Protein AF-W7WE94-F1 (afdb_monomer_lite)

Radius of gyration: 16.59 Å; chains: 1; bounding box: 36×31×39 Å

pLDDT: mean 87.65, std 8.35, range [36.5, 95.94]

Secondary structure (DSSP, 8-state):
-EEEEEEEE-HHHHHHHHHHHHHH-TT---EEEEE---EEEEE---SSHHHHHHHHHHHHHTT---EEE-SSTTPPPEEEEEEESSHHHHHHHHHHHHHTT-TT-EEEE----EEEEEEEEE-HHHHHHHHTS-TTTTTT---EEPP----

Sequence (151 aa):
MACLEAGPYSTAELTVAEAAVKAALPDLGWSERELTTTWWVAMGPFAEAEQMQKKRDELKRRSIAPELASAAPGSAPLLVISRHDSRAAAESELTTLLDRGVRTARVVNASVPLRLLRVAQASEAQQAALAALPADKLRGKAFLPCPADTL

Foldseek 3Di:
DFKWKWDQDFPVLVVLLVVLLCVLPVPFDKDKDWDQQFKFWWADPDPDPVVVVVVQVVCVVLVFHFDWAALEVPHRIIRTRDTGNDPVVNVVVVVVCVVVVNPRIDMGGGDGITIMIMRGDADPVRLVSQQVGDCVSSVVGGIDGDDPPPD

Structure (mmCIF, N/CA/C/O backbone):
data_AF-W7WE94-F1
#
_entry.id   AF-W7WE94-F1
#
loop_
_atom_site.group_PDB
_atom_site.id
_atom_site.type_symbol
_atom_site.label_atom_id
_atom_site.label_alt_id
_atom_site.label_comp_id
_atom_site.label_asym_id
_atom_site.label_entity_id
_atom_site.label_seq_id
_atom_site.pdbx_PDB_ins_code
_atom_site.Cartn_x
_atom_site.Cartn_y
_atom_site.Cartn_z
_atom_site.occupancy
_atom_site.B_iso_or_equiv
_atom_site.auth_seq_id
_atom_site.auth_comp_id
_atom_site.auth_asym_id
_atom_site.auth_atom_id
_atom_site.pdbx_PDB_model_num
ATOM 1 N N . MET A 1 1 ? 13.209 -11.704 -20.377 1.00 81.19 1 MET A N 1
ATOM 2 C CA . MET A 1 1 ? 12.593 -10.424 -19.958 1.00 81.19 1 MET A CA 1
ATOM 3 C C . MET A 1 1 ? 11.382 -10.757 -19.110 1.00 81.19 1 MET A C 1
ATOM 5 O O . MET A 1 1 ? 10.716 -11.735 -19.427 1.00 81.19 1 MET A O 1
ATOM 9 N N . ALA A 1 2 ? 11.135 -10.013 -18.034 1.00 88.12 2 ALA A N 1
ATOM 10 C CA . ALA A 1 2 ? 10.027 -10.270 -17.115 1.00 88.12 2 ALA A CA 1
ATOM 11 C C . ALA A 1 2 ? 9.130 -9.037 -16.974 1.00 88.12 2 ALA A C 1
ATOM 13 O O . ALA A 1 2 ? 9.615 -7.909 -17.052 1.00 88.12 2 ALA A O 1
ATOM 14 N N . CYS A 1 3 ? 7.838 -9.271 -16.752 1.00 91.69 3 CYS A N 1
ATOM 15 C CA . CYS A 1 3 ? 6.895 -8.226 -16.377 1.00 91.69 3 CYS A CA 1
ATOM 16 C C . CYS A 1 3 ? 6.967 -8.021 -14.862 1.00 91.69 3 CYS A C 1
ATOM 18 O O . CYS A 1 3 ? 6.821 -8.990 -14.113 1.00 91.69 3 CYS A O 1
ATOM 20 N N . LEU A 1 4 ? 7.173 -6.780 -14.424 1.00 92.81 4 LEU A N 1
ATOM 21 C CA . LEU A 1 4 ? 7.211 -6.409 -13.011 1.00 92.81 4 LEU A CA 1
ATOM 22 C C . LEU A 1 4 ? 6.201 -5.300 -12.703 1.00 92.81 4 LEU A C 1
ATOM 24 O O . LEU A 1 4 ? 6.066 -4.355 -13.476 1.00 92.81 4 LEU A O 1
ATOM 28 N N . GLU A 1 5 ? 5.538 -5.380 -11.554 1.00 92.69 5 GLU A N 1
ATOM 29 C CA . GLU A 1 5 ? 4.626 -4.356 -11.039 1.00 92.69 5 GLU A CA 1
ATOM 30 C C . GLU A 1 5 ? 4.984 -3.972 -9.598 1.00 92.69 5 GLU A C 1
ATOM 32 O O . GLU A 1 5 ? 5.347 -4.823 -8.786 1.00 92.69 5 GLU A O 1
ATOM 37 N N . ALA A 1 6 ? 4.860 -2.683 -9.275 1.00 91.44 6 ALA A N 1
ATOM 38 C CA . ALA A 1 6 ? 4.990 -2.152 -7.920 1.00 91.44 6 ALA A CA 1
ATOM 39 C C . ALA A 1 6 ? 3.784 -1.279 -7.551 1.00 91.44 6 ALA A C 1
ATOM 41 O O . ALA A 1 6 ? 3.205 -0.593 -8.397 1.00 91.44 6 ALA A O 1
ATOM 42 N N . GLY A 1 7 ? 3.414 -1.290 -6.271 1.00 86.75 7 GLY A N 1
ATOM 43 C CA . GLY A 1 7 ? 2.274 -0.553 -5.726 1.00 86.75 7 GLY A CA 1
ATOM 44 C C . GLY A 1 7 ? 1.314 -1.479 -4.968 1.00 86.75 7 GLY A C 1
ATOM 45 O O . GLY A 1 7 ? 1.758 -2.492 -4.428 1.00 86.75 7 GLY A O 1
ATOM 46 N N . PRO A 1 8 ? 0.017 -1.145 -4.862 1.00 86.81 8 PRO A N 1
ATOM 47 C CA . PRO A 1 8 ? -0.639 0.050 -5.397 1.00 86.81 8 PRO A CA 1
ATOM 48 C C . PRO A 1 8 ? -0.216 1.338 -4.696 1.00 86.81 8 PRO A C 1
ATOM 50 O O . PRO A 1 8 ? -0.068 1.360 -3.478 1.00 86.81 8 PRO A O 1
ATOM 53 N N . TYR A 1 9 ? -0.075 2.416 -5.454 1.00 86.62 9 TYR A N 1
ATOM 54 C CA . TYR A 1 9 ? 0.262 3.752 -4.981 1.00 86.62 9 TYR A CA 1
ATOM 55 C C . TYR A 1 9 ? -0.958 4.672 -5.021 1.00 86.62 9 TYR A C 1
ATOM 57 O O . TYR A 1 9 ? -1.776 4.608 -5.942 1.00 86.62 9 TYR A O 1
ATOM 65 N N . SER A 1 10 ? -1.059 5.565 -4.039 1.00 80.31 10 SER A N 1
ATOM 66 C CA . SER A 1 10 ? -1.833 6.799 -4.195 1.00 80.31 10 SER A CA 1
ATOM 67 C C . SER A 1 10 ? -1.161 7.734 -5.209 1.00 80.31 10 SER A C 1
ATOM 69 O O . SER A 1 10 ? 0.022 7.580 -5.509 1.00 80.31 10 SER A O 1
ATOM 71 N N . THR A 1 11 ? -1.871 8.756 -5.697 1.00 81.44 11 THR A N 1
ATOM 72 C CA . THR A 1 11 ? -1.306 9.743 -6.639 1.00 81.44 11 THR A CA 1
ATOM 73 C C . THR A 1 11 ? 0.003 10.359 -6.135 1.00 81.44 11 THR A C 1
ATOM 75 O O . THR A 1 11 ? 0.964 10.458 -6.889 1.00 81.44 11 THR A O 1
ATOM 78 N N . ALA A 1 12 ? 0.070 10.728 -4.851 1.00 82.50 12 ALA A N 1
ATOM 79 C CA . ALA A 1 12 ? 1.263 11.344 -4.271 1.00 82.50 12 ALA A CA 1
ATOM 80 C C . ALA A 1 12 ? 2.440 10.362 -4.149 1.00 82.50 12 ALA A C 1
ATOM 82 O O . ALA A 1 12 ? 3.590 10.739 -4.364 1.00 82.50 12 ALA A O 1
ATOM 83 N N . GLU A 1 13 ? 2.172 9.104 -3.795 1.00 86.69 13 GLU A N 1
ATOM 84 C CA . GLU A 1 13 ? 3.217 8.080 -3.711 1.00 86.69 13 GLU A CA 1
ATOM 85 C C . GLU A 1 13 ? 3.719 7.666 -5.090 1.00 86.69 13 GLU A C 1
ATOM 87 O O . GLU A 1 13 ? 4.914 7.427 -5.241 1.00 86.69 13 GLU A O 1
ATOM 92 N N . LEU A 1 14 ? 2.832 7.624 -6.087 1.00 89.00 14 LEU A N 1
ATOM 93 C CA . LEU A 1 14 ? 3.187 7.257 -7.449 1.00 89.00 14 LEU A CA 1
ATOM 94 C C . LEU A 1 14 ? 4.241 8.212 -8.001 1.00 89.00 14 LEU A C 1
ATOM 96 O O . LEU A 1 14 ? 5.284 7.758 -8.449 1.00 89.00 14 LEU A O 1
ATOM 100 N N . THR A 1 15 ? 4.036 9.523 -7.850 1.00 89.75 15 THR A N 1
ATOM 101 C CA . THR A 1 15 ? 5.009 10.533 -8.291 1.00 89.75 15 THR A CA 1
ATOM 102 C C . THR A 1 15 ? 6.387 10.334 -7.648 1.00 89.75 15 THR A C 1
ATOM 104 O O . THR A 1 15 ? 7.416 10.518 -8.298 1.00 89.75 15 THR A O 1
ATOM 107 N N . VAL A 1 16 ? 6.435 9.931 -6.372 1.00 91.00 16 VAL A N 1
ATOM 108 C CA . VAL A 1 16 ? 7.700 9.634 -5.676 1.00 91.00 16 VAL A CA 1
ATOM 109 C C . VAL A 1 16 ? 8.343 8.350 -6.213 1.00 91.00 16 VAL A C 1
ATOM 111 O O . VAL A 1 16 ? 9.559 8.322 -6.418 1.00 91.00 16 VAL A O 1
ATOM 114 N N . ALA A 1 17 ? 7.549 7.306 -6.453 1.00 90.75 17 ALA A N 1
ATOM 115 C CA . ALA A 1 17 ? 8.022 6.034 -6.991 1.00 90.75 17 ALA A CA 1
ATOM 116 C C . ALA A 1 17 ? 8.555 6.187 -8.426 1.00 90.75 17 ALA A C 1
ATOM 118 O O . ALA A 1 17 ? 9.657 5.730 -8.721 1.00 90.75 17 ALA A O 1
ATOM 119 N N . GLU A 1 18 ? 7.834 6.898 -9.294 1.00 92.12 18 GLU A N 1
ATOM 120 C CA . GLU A 1 18 ? 8.253 7.194 -10.667 1.00 92.12 18 GLU A CA 1
ATOM 121 C C . GLU A 1 18 ? 9.561 7.979 -10.712 1.00 92.12 18 GLU A C 1
ATOM 123 O O . GLU A 1 18 ? 10.459 7.645 -11.482 1.00 92.12 18 GLU A O 1
ATOM 128 N N . ALA A 1 19 ? 9.709 8.993 -9.852 1.00 91.81 19 ALA A N 1
ATOM 129 C CA . ALA A 1 19 ? 10.951 9.751 -9.757 1.00 91.81 19 ALA A CA 1
ATOM 130 C C . ALA A 1 19 ? 12.136 8.860 -9.346 1.00 91.81 19 ALA A C 1
ATOM 132 O O . ALA A 1 19 ? 13.233 9.015 -9.883 1.00 91.81 19 ALA A O 1
ATOM 133 N N . ALA A 1 20 ? 11.923 7.910 -8.429 1.00 91.38 20 ALA A N 1
ATOM 134 C CA . ALA A 1 20 ? 12.956 6.965 -8.012 1.00 91.38 20 ALA A CA 1
ATOM 135 C C . ALA A 1 20 ? 13.339 5.989 -9.136 1.00 91.38 20 ALA A C 1
ATOM 137 O O . ALA A 1 20 ? 14.528 5.774 -9.372 1.00 91.38 20 ALA A O 1
ATOM 138 N N . VAL A 1 21 ? 12.353 5.452 -9.864 1.00 91.69 21 VAL A N 1
ATOM 139 C CA . VAL A 1 21 ? 12.596 4.584 -11.027 1.00 91.69 21 VAL A CA 1
ATOM 140 C C . VAL A 1 21 ? 13.345 5.343 -12.117 1.00 91.69 21 VAL A C 1
ATOM 142 O O . VAL A 1 21 ? 14.373 4.862 -12.582 1.00 91.69 21 VAL A O 1
ATOM 145 N N . LYS A 1 22 ? 12.907 6.558 -12.461 1.00 92.06 22 LYS A N 1
ATOM 146 C CA . LYS A 1 22 ? 13.554 7.400 -13.476 1.00 92.06 22 LYS A CA 1
ATOM 147 C C . LYS A 1 22 ? 14.993 7.766 -13.118 1.00 92.06 22 LYS A C 1
ATOM 149 O O . LYS A 1 22 ? 15.841 7.834 -14.001 1.00 92.06 22 LYS A O 1
ATOM 154 N N . ALA A 1 23 ? 15.273 8.017 -11.839 1.00 90.69 23 ALA A N 1
ATOM 155 C CA . ALA A 1 23 ? 16.618 8.344 -11.375 1.00 90.69 23 ALA A CA 1
ATOM 156 C C . ALA A 1 23 ? 17.580 7.149 -11.466 1.00 90.69 23 ALA A C 1
ATOM 158 O O . ALA A 1 23 ? 18.754 7.337 -11.772 1.0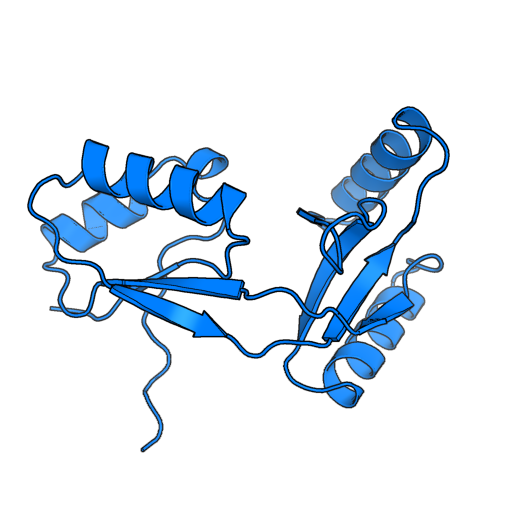0 90.69 23 ALA A O 1
ATOM 159 N N . ALA A 1 24 ? 17.094 5.932 -11.206 1.00 87.94 24 ALA A N 1
ATOM 160 C CA . ALA A 1 24 ? 17.905 4.718 -11.289 1.00 87.94 24 ALA A CA 1
ATOM 161 C C . ALA A 1 24 ? 18.016 4.169 -12.721 1.00 87.94 24 ALA A C 1
ATOM 163 O O . ALA A 1 24 ? 19.047 3.615 -13.093 1.00 87.94 24 ALA A O 1
ATOM 164 N N . LEU A 1 25 ? 16.950 4.301 -13.513 1.00 90.44 25 LEU A N 1
ATOM 165 C CA . LEU A 1 25 ? 16.812 3.724 -14.846 1.00 90.44 25 LEU A CA 1
ATOM 166 C C . LEU A 1 25 ? 16.146 4.737 -15.803 1.00 90.44 25 LEU A C 1
ATOM 168 O O . LEU A 1 25 ? 14.949 4.631 -16.079 1.00 90.44 25 LEU A O 1
ATOM 172 N N . PRO A 1 26 ? 16.905 5.714 -16.334 1.00 87.81 26 PRO A N 1
ATOM 173 C CA . PRO A 1 26 ? 16.358 6.786 -17.171 1.00 87.81 26 PRO A CA 1
ATOM 174 C C . PRO A 1 26 ? 15.692 6.301 -18.465 1.00 87.81 26 PRO A C 1
ATOM 176 O O . PRO A 1 26 ? 14.709 6.895 -18.902 1.00 87.81 26 PRO A O 1
ATOM 179 N N . ASP A 1 27 ? 16.209 5.212 -19.041 1.00 88.62 27 ASP A N 1
ATOM 180 C CA . ASP A 1 27 ? 15.753 4.647 -20.318 1.00 88.62 27 ASP A CA 1
ATOM 181 C C . ASP A 1 27 ? 14.704 3.531 -20.148 1.00 88.62 27 ASP A C 1
ATOM 183 O O . ASP A 1 27 ? 14.318 2.874 -21.118 1.00 88.62 27 ASP A O 1
ATOM 187 N N . LEU A 1 28 ? 14.256 3.256 -18.917 1.00 89.38 28 LEU A N 1
ATOM 188 C CA . LEU A 1 28 ? 13.245 2.230 -18.675 1.00 89.38 28 LEU A CA 1
ATOM 189 C C . LEU A 1 28 ? 11.869 2.722 -19.122 1.00 89.38 28 LEU A C 1
ATOM 191 O O . LEU A 1 28 ? 11.397 3.759 -18.673 1.00 89.38 28 LEU A O 1
ATOM 195 N N . GLY A 1 29 ? 11.184 1.937 -19.951 1.00 88.50 29 GLY A N 1
ATOM 196 C CA . GLY A 1 29 ? 9.765 2.148 -20.224 1.00 88.50 29 GLY A CA 1
ATOM 197 C C . GLY A 1 29 ? 8.897 1.558 -19.112 1.00 88.50 29 GLY A C 1
ATOM 198 O O . GLY A 1 29 ? 8.966 0.355 -18.850 1.00 88.50 29 GLY A O 1
ATOM 199 N N . TRP A 1 30 ? 8.050 2.380 -18.491 1.00 91.62 30 TRP A N 1
ATOM 200 C CA . TRP A 1 30 ? 6.994 1.942 -17.573 1.00 91.62 30 TRP A CA 1
ATOM 201 C C . TRP A 1 30 ? 5.631 2.503 -17.987 1.00 91.62 30 TRP A C 1
ATOM 203 O O . TRP A 1 30 ? 5.535 3.481 -18.725 1.00 91.62 30 TRP A O 1
ATOM 213 N N . SER A 1 31 ? 4.570 1.870 -17.500 1.00 91.38 31 SER A N 1
ATOM 214 C CA . SER A 1 31 ? 3.180 2.285 -17.681 1.00 91.38 31 SER A CA 1
ATOM 215 C C . SER A 1 31 ? 2.440 2.251 -16.351 1.00 91.38 31 SER A C 1
ATOM 217 O O . SER A 1 31 ? 2.726 1.404 -15.503 1.00 91.38 31 SER A O 1
ATOM 219 N N . GLU A 1 32 ? 1.449 3.115 -16.188 1.00 91.44 32 GLU A N 1
ATOM 220 C CA . GLU A 1 32 ? 0.561 3.097 -15.029 1.00 91.44 32 GLU A CA 1
ATOM 221 C C . GLU A 1 32 ? -0.653 2.200 -15.293 1.00 91.44 32 GLU A C 1
ATOM 223 O O . GLU A 1 32 ? -1.255 2.251 -16.366 1.00 91.44 32 GLU A O 1
ATOM 228 N N . ARG A 1 33 ? -1.048 1.406 -14.296 1.00 87.06 33 ARG A N 1
ATOM 229 C CA . ARG A 1 33 ? -2.290 0.627 -14.318 1.00 87.06 33 ARG A CA 1
ATOM 230 C C . ARG A 1 33 ? -3.172 1.034 -13.152 1.00 87.06 33 ARG A C 1
ATOM 232 O O . ARG A 1 33 ? -2.788 0.863 -11.999 1.00 87.06 33 ARG A O 1
ATOM 239 N N . GLU A 1 34 ? -4.350 1.565 -13.442 1.00 84.75 34 GLU A N 1
ATOM 240 C CA . GLU A 1 34 ? -5.308 1.936 -12.404 1.00 84.75 34 GLU A CA 1
ATOM 241 C C . GLU A 1 34 ? -5.965 0.688 -11.795 1.00 84.75 34 GLU A C 1
ATOM 243 O O . GLU A 1 34 ? -6.348 -0.248 -12.499 1.00 84.75 34 GLU A O 1
ATOM 248 N N . LEU A 1 35 ? -6.069 0.666 -10.469 1.00 78.38 35 LEU A N 1
ATOM 249 C CA . LEU A 1 35 ? -6.798 -0.330 -9.704 1.00 78.38 35 LEU A CA 1
ATOM 250 C C . LEU A 1 35 ? -8.112 0.257 -9.214 1.00 78.38 35 LEU A C 1
ATOM 252 O O . LEU A 1 35 ? -8.153 1.316 -8.588 1.00 78.38 35 LEU A O 1
ATOM 256 N N . THR A 1 36 ? -9.170 -0.524 -9.373 1.00 72.50 36 THR A N 1
ATOM 257 C CA . THR A 1 36 ? -10.505 -0.235 -8.846 1.00 72.50 36 THR A CA 1
ATOM 258 C C . THR A 1 36 ? -10.710 -0.832 -7.449 1.00 72.50 36 THR A C 1
ATOM 260 O O . THR A 1 36 ? -11.811 -1.254 -7.108 1.00 72.50 36 THR A O 1
ATOM 263 N N . THR A 1 37 ? -9.662 -0.933 -6.624 1.00 74.00 37 THR A N 1
ATOM 264 C CA . THR A 1 37 ? -9.800 -1.460 -5.255 1.00 74.00 37 THR A CA 1
ATOM 265 C C . THR A 1 37 ? -10.440 -0.409 -4.351 1.00 74.00 37 THR A C 1
ATOM 267 O O . THR A 1 37 ? -9.770 0.520 -3.887 1.00 74.00 37 THR A O 1
ATOM 270 N N . THR A 1 38 ? -11.738 -0.558 -4.095 1.00 86.31 38 THR A N 1
ATOM 271 C CA . THR A 1 38 ? -12.539 0.421 -3.350 1.00 86.31 38 THR A CA 1
ATOM 272 C C . THR A 1 38 ? -12.683 0.106 -1.867 1.00 86.31 38 THR A C 1
ATOM 274 O O . THR A 1 38 ? -13.252 0.913 -1.148 1.00 86.31 38 THR A O 1
ATOM 277 N N . TRP A 1 39 ? -12.232 -1.046 -1.364 1.00 91.69 39 TRP A N 1
ATOM 278 C CA . TRP A 1 39 ? -12.506 -1.449 0.023 1.00 91.69 39 TRP A CA 1
ATOM 279 C C . TRP A 1 39 ? -11.230 -1.512 0.843 1.00 91.69 39 TRP A C 1
ATOM 281 O O . TRP A 1 39 ? -10.326 -2.284 0.553 1.00 91.69 39 TRP A O 1
ATOM 291 N N . TRP A 1 40 ? -11.117 -0.676 1.866 1.00 92.88 40 TRP A N 1
ATOM 292 C CA . TRP A 1 40 ? -9.941 -0.630 2.730 1.00 92.88 40 TRP A CA 1
ATOM 293 C C . TRP A 1 40 ? -10.285 -1.146 4.112 1.00 92.88 40 TRP A C 1
ATOM 295 O O . TRP A 1 40 ? -11.378 -0.887 4.610 1.00 92.88 40 TRP A O 1
ATOM 305 N N . VAL A 1 41 ? -9.322 -1.783 4.768 1.00 94.75 41 VAL A N 1
ATOM 306 C CA . VAL A 1 41 ? -9.352 -1.964 6.219 1.00 94.75 41 VAL A CA 1
ATOM 307 C C . VAL A 1 41 ? -8.434 -0.916 6.826 1.00 94.75 41 VAL A C 1
ATOM 309 O O . VAL A 1 41 ? -7.232 -0.905 6.560 1.00 94.75 41 VAL A O 1
ATOM 312 N N . ALA A 1 42 ? -8.999 0.012 7.593 1.00 94.94 42 ALA A N 1
ATOM 313 C CA . ALA A 1 42 ? -8.279 1.189 8.069 1.00 94.94 42 ALA A CA 1
ATOM 314 C C . ALA A 1 42 ? -8.728 1.637 9.468 1.00 94.94 42 ALA A C 1
ATOM 316 O O . ALA A 1 42 ? -9.761 1.206 9.981 1.00 94.94 42 ALA A O 1
ATOM 317 N N . MET A 1 43 ? -7.955 2.536 10.079 1.00 94.38 43 MET A N 1
ATOM 318 C CA . MET A 1 43 ? -8.258 3.180 11.361 1.00 94.38 43 MET A CA 1
ATOM 319 C C . MET A 1 43 ? -8.291 4.702 11.244 1.00 94.38 43 MET A C 1
ATOM 321 O O 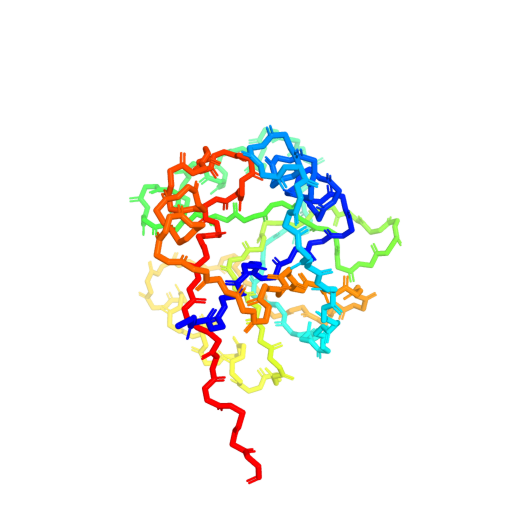. MET A 1 43 ? -7.597 5.283 10.410 1.00 94.38 43 MET A O 1
ATOM 325 N N . GLY A 1 44 ? -9.030 5.346 12.145 1.00 91.94 44 GLY A N 1
ATOM 326 C CA . GLY A 1 44 ? -9.174 6.801 12.211 1.00 91.94 44 GLY A CA 1
ATOM 327 C C . GLY A 1 44 ? -10.622 7.234 11.960 1.00 91.94 44 GLY A C 1
ATOM 328 O O . GLY A 1 44 ? -11.516 6.414 12.130 1.00 91.94 44 GLY A O 1
ATOM 329 N N . PRO A 1 45 ? -10.906 8.481 11.553 1.00 89.50 45 PRO A N 1
ATOM 330 C CA . PRO A 1 45 ? -9.954 9.585 11.578 1.00 89.50 45 PRO A CA 1
ATOM 331 C C . PRO A 1 45 ? -9.416 9.792 12.999 1.00 89.50 45 PRO A C 1
ATOM 333 O O . PRO A 1 45 ? -10.060 9.418 13.978 1.00 89.50 45 PRO A O 1
ATOM 336 N N . PHE A 1 46 ? -8.210 10.333 13.107 1.00 87.88 46 PHE A N 1
ATOM 337 C CA . PHE A 1 46 ? -7.606 10.679 14.392 1.00 87.88 46 PHE A CA 1
ATOM 338 C C . PHE A 1 46 ? -7.782 12.175 14.615 1.00 87.88 46 PHE A C 1
ATOM 340 O O . PHE A 1 46 ? -7.598 12.943 13.674 1.00 87.88 46 PHE A O 1
ATOM 347 N N . ALA A 1 47 ? -8.140 12.577 15.836 1.00 83.50 47 ALA A N 1
ATOM 348 C CA . ALA A 1 47 ? -8.288 13.993 16.165 1.00 83.50 47 ALA A CA 1
ATOM 349 C C . ALA A 1 47 ? -6.930 14.708 16.119 1.00 83.50 47 ALA A C 1
ATOM 351 O O . ALA A 1 47 ? -6.810 15.776 15.537 1.00 83.50 47 ALA A O 1
ATOM 352 N N . GLU A 1 48 ? -5.900 14.053 16.663 1.00 87.56 48 GLU A N 1
ATOM 353 C CA . GLU A 1 48 ? -4.559 14.615 16.807 1.00 87.56 48 GLU A CA 1
ATOM 354 C C . GLU A 1 48 ? -3.495 13.731 16.149 1.00 87.56 48 GLU A C 1
ATOM 356 O O . GLU A 1 48 ? -3.562 12.493 16.188 1.00 87.56 48 GLU A O 1
ATOM 361 N N . ALA A 1 49 ? -2.444 14.360 15.619 1.00 86.25 49 ALA A N 1
ATOM 362 C CA . ALA A 1 49 ? -1.309 13.657 15.016 1.00 86.25 49 ALA A CA 1
ATOM 363 C C . ALA A 1 49 ? -0.603 12.713 16.012 1.00 86.25 49 ALA A C 1
ATOM 365 O O . ALA A 1 49 ? -0.153 11.629 15.634 1.00 86.25 49 ALA A O 1
ATOM 366 N N . GLU A 1 50 ? -0.559 13.074 17.298 1.00 89.88 50 GLU A N 1
ATOM 367 C CA . GLU A 1 50 ? 0.043 12.244 18.347 1.00 89.88 50 GLU A CA 1
ATOM 368 C C . GLU A 1 50 ? -0.731 10.930 18.564 1.00 89.88 50 GLU A C 1
ATOM 370 O O . GLU A 1 50 ? -0.127 9.866 18.726 1.00 89.88 50 GLU A O 1
ATOM 375 N N . GLN A 1 51 ? -2.068 10.963 18.507 1.00 90.56 51 GLN A N 1
ATOM 376 C CA . GLN A 1 51 ? -2.900 9.757 18.623 1.00 90.56 51 GLN A CA 1
ATOM 377 C C . GLN A 1 51 ? -2.652 8.805 17.450 1.00 90.56 51 GLN A C 1
ATOM 379 O O . GLN A 1 51 ? -2.506 7.594 17.637 1.00 90.56 51 GLN A O 1
ATOM 384 N N . MET A 1 52 ? -2.548 9.364 16.245 1.00 91.19 52 MET A N 1
ATOM 385 C CA . MET A 1 52 ? -2.215 8.613 15.040 1.00 91.19 52 MET A CA 1
ATOM 386 C C . MET A 1 52 ? -0.814 7.994 15.124 1.00 91.19 52 MET A C 1
ATOM 388 O O . MET A 1 52 ? -0.634 6.830 14.767 1.00 91.19 52 MET A O 1
ATOM 392 N N . GLN A 1 53 ? 0.182 8.741 15.612 1.00 90.88 53 GLN A N 1
ATOM 393 C CA . GLN A 1 53 ? 1.541 8.240 15.829 1.00 90.88 53 GLN A CA 1
ATOM 394 C C . GLN A 1 53 ? 1.550 7.060 16.802 1.00 90.88 53 GLN A C 1
ATOM 396 O O . GLN A 1 53 ? 2.030 5.983 16.450 1.00 90.88 53 GLN A O 1
ATOM 401 N N . LYS A 1 54 ? 0.937 7.222 17.982 1.00 91.94 54 LYS A N 1
ATOM 402 C CA . LYS A 1 54 ? 0.836 6.156 18.991 1.00 91.94 54 LYS A CA 1
ATOM 403 C C . LYS A 1 54 ? 0.188 4.899 18.419 1.00 91.94 54 LYS A C 1
ATOM 405 O O . LYS A 1 54 ? 0.691 3.796 18.641 1.00 91.94 54 LYS A O 1
ATOM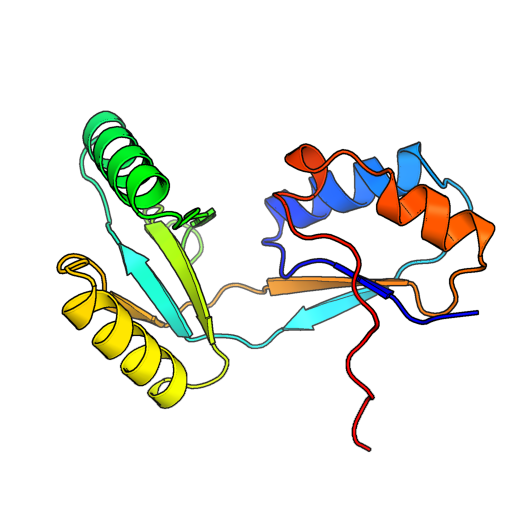 410 N N . LYS A 1 55 ? -0.896 5.053 17.648 1.00 91.38 55 LYS A N 1
ATOM 411 C CA . LYS A 1 55 ? -1.582 3.922 17.013 1.00 91.38 55 LYS A CA 1
ATOM 412 C C . LYS A 1 55 ? -0.722 3.251 15.941 1.00 91.38 55 LYS A C 1
ATOM 414 O O . LYS A 1 55 ? -0.682 2.026 15.874 1.00 91.38 55 LYS A O 1
ATOM 419 N N . ARG A 1 56 ? 0.005 4.030 15.138 1.00 90.81 56 ARG A N 1
ATOM 420 C CA . ARG A 1 56 ? 0.946 3.499 14.144 1.00 90.81 56 ARG A CA 1
ATOM 421 C C . ARG A 1 56 ? 2.065 2.690 14.794 1.00 90.81 56 ARG A C 1
ATOM 423 O O . ARG A 1 56 ? 2.376 1.605 14.314 1.00 90.81 56 ARG A O 1
ATOM 430 N N . ASP A 1 57 ? 2.631 3.175 15.893 1.00 91.44 57 ASP A N 1
ATOM 431 C CA . ASP A 1 57 ? 3.688 2.457 16.608 1.00 91.44 57 ASP A CA 1
ATOM 432 C C . ASP A 1 57 ? 3.153 1.192 17.295 1.00 91.44 57 ASP A C 1
ATOM 434 O O . ASP A 1 57 ? 3.844 0.175 17.343 1.00 91.44 57 ASP A O 1
ATOM 438 N N . GLU A 1 58 ? 1.903 1.208 17.768 1.00 91.69 58 GLU A N 1
ATOM 439 C CA . GLU A 1 58 ? 1.216 0.006 18.253 1.00 91.69 58 GLU A CA 1
ATOM 440 C C . GLU A 1 58 ? 1.068 -1.058 17.159 1.00 91.69 58 GLU A C 1
ATOM 442 O O . GLU A 1 58 ? 1.368 -2.227 17.400 1.00 91.69 58 GLU A O 1
ATOM 447 N N . LEU A 1 59 ? 0.657 -0.660 15.952 1.00 91.31 59 LEU A N 1
ATOM 448 C CA . LEU A 1 59 ? 0.534 -1.571 14.813 1.00 91.31 59 LEU A CA 1
ATOM 449 C C . LEU A 1 59 ? 1.889 -2.150 14.401 1.00 91.31 59 LEU A C 1
ATOM 451 O O . LEU A 1 59 ? 2.001 -3.362 14.217 1.00 91.31 59 LEU A O 1
ATOM 455 N N . LYS A 1 60 ? 2.941 -1.325 14.365 1.00 89.94 60 LYS A N 1
ATOM 456 C CA . LYS A 1 60 ? 4.302 -1.785 14.054 1.00 89.94 60 LYS A CA 1
ATOM 457 C C . LYS A 1 60 ? 4.807 -2.840 15.034 1.00 89.94 60 LYS A C 1
ATOM 459 O O . LYS A 1 60 ? 5.400 -3.822 14.600 1.00 89.94 60 LYS A O 1
ATOM 464 N N . ARG A 1 61 ? 4.524 -2.696 16.337 1.00 90.69 61 ARG A N 1
ATOM 465 C CA . ARG A 1 61 ? 4.858 -3.721 17.350 1.00 90.69 61 ARG A CA 1
ATOM 466 C C . ARG A 1 61 ? 4.145 -5.057 17.120 1.00 90.69 61 ARG A C 1
ATOM 468 O O . ARG A 1 61 ? 4.603 -6.076 17.619 1.00 90.69 61 ARG A O 1
ATOM 475 N N . ARG A 1 62 ? 3.044 -5.061 16.364 1.00 88.81 62 ARG A N 1
ATOM 476 C CA . ARG A 1 62 ? 2.302 -6.261 15.942 1.00 88.81 62 ARG A CA 1
ATOM 477 C C . ARG A 1 62 ? 2.696 -6.737 14.536 1.00 88.81 62 ARG A C 1
ATOM 479 O O . ARG A 1 62 ? 1.961 -7.523 13.937 1.00 88.81 62 ARG A O 1
ATOM 486 N N . SER A 1 63 ? 3.812 -6.236 14.002 1.00 87.75 63 SER A N 1
ATOM 487 C CA . SER A 1 63 ? 4.285 -6.479 12.633 1.00 87.75 63 SER A CA 1
ATOM 488 C C . SER A 1 63 ? 3.286 -6.051 11.553 1.00 87.75 63 SER A C 1
ATOM 490 O O . SER A 1 63 ? 3.219 -6.652 10.485 1.00 87.75 63 SER A O 1
ATOM 492 N N . ILE A 1 64 ? 2.490 -5.014 1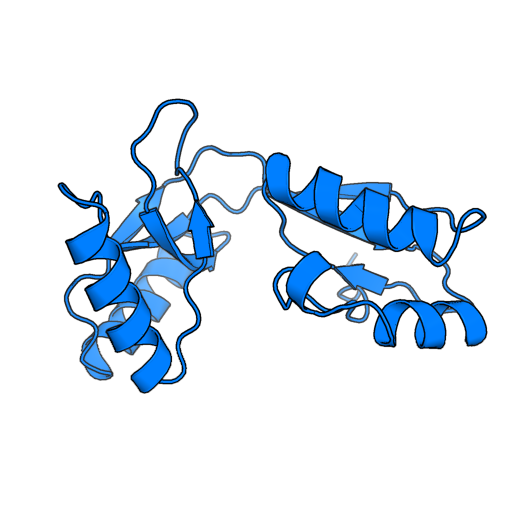1.829 1.00 88.56 64 ILE A N 1
ATOM 493 C CA . ILE A 1 64 ? 1.586 -4.386 10.862 1.00 88.56 64 ILE A CA 1
ATOM 494 C C . ILE A 1 64 ? 2.162 -3.013 10.515 1.00 88.56 64 ILE A C 1
ATOM 496 O O . ILE A 1 64 ? 2.331 -2.164 11.390 1.00 88.56 64 ILE A O 1
ATOM 500 N N . ALA A 1 65 ? 2.456 -2.779 9.238 1.00 86.25 65 ALA A N 1
ATOM 501 C CA . ALA A 1 65 ? 2.956 -1.500 8.745 1.00 86.25 65 ALA A CA 1
ATOM 502 C C . ALA A 1 65 ? 1.820 -0.729 8.050 1.00 86.25 65 ALA A C 1
ATOM 504 O O . ALA A 1 65 ? 1.594 -0.942 6.861 1.00 86.25 65 ALA A O 1
ATOM 505 N N . PRO A 1 66 ? 1.075 0.138 8.765 1.00 87.81 66 PRO A N 1
ATOM 506 C CA . PRO A 1 66 ? -0.011 0.884 8.150 1.00 87.81 66 PRO A CA 1
ATOM 507 C C . PRO A 1 66 ? 0.518 2.017 7.264 1.00 87.81 66 PRO A C 1
ATOM 509 O O . PRO A 1 66 ? 1.497 2.693 7.597 1.00 87.81 66 PRO A O 1
ATOM 512 N N . GLU A 1 67 ? -0.198 2.266 6.178 1.00 87.12 67 GLU A N 1
ATOM 513 C CA . GLU A 1 67 ? -0.012 3.389 5.266 1.00 87.12 67 GLU A CA 1
ATOM 514 C C . GLU A 1 67 ? -0.913 4.559 5.687 1.00 87.12 67 GLU A C 1
ATOM 516 O O . GLU A 1 67 ? -2.015 4.349 6.188 1.00 87.12 67 GLU A O 1
ATOM 521 N N . LEU A 1 68 ? -0.468 5.801 5.496 1.00 86.94 68 LEU A N 1
ATOM 522 C CA . LEU A 1 68 ? -1.302 6.976 5.743 1.00 86.94 68 LEU A CA 1
ATOM 523 C C . LEU A 1 68 ? -1.939 7.438 4.429 1.00 86.94 68 LEU A C 1
ATOM 525 O O . LEU A 1 68 ? -1.223 7.906 3.548 1.00 86.94 68 LEU A O 1
ATOM 529 N N . ALA A 1 69 ? -3.266 7.346 4.311 1.00 86.38 69 ALA A N 1
ATOM 530 C CA . ALA A 1 69 ? -3.987 7.762 3.107 1.00 86.38 69 ALA A CA 1
ATOM 531 C C . ALA A 1 69 ? -5.405 8.269 3.410 1.00 86.38 69 ALA A C 1
ATOM 533 O O . ALA A 1 69 ? -6.031 7.868 4.391 1.00 86.38 69 ALA A O 1
ATOM 534 N N . SER A 1 70 ? -5.932 9.128 2.541 1.00 86.94 70 SER A N 1
ATOM 535 C CA . SER A 1 70 ? -7.309 9.634 2.607 1.00 86.94 70 SER A CA 1
ATOM 536 C C . SER A 1 70 ? -8.225 8.813 1.697 1.00 86.94 70 SER A C 1
ATOM 538 O O . SER A 1 70 ? -7.878 8.552 0.549 1.00 86.94 70 SER A O 1
ATOM 540 N N . ALA A 1 71 ? -9.398 8.412 2.198 1.00 86.88 71 ALA A N 1
ATOM 541 C CA . ALA A 1 71 ? -10.352 7.570 1.459 1.00 86.88 71 ALA A CA 1
ATOM 542 C C . ALA A 1 71 ? -11.119 8.323 0.354 1.00 86.88 71 ALA A C 1
ATOM 544 O O . ALA A 1 71 ? -11.708 7.704 -0.530 1.00 86.88 71 ALA A O 1
ATOM 545 N N . ALA A 1 72 ? -11.103 9.654 0.406 1.00 83.75 72 ALA A N 1
ATOM 546 C CA . ALA A 1 72 ? -11.604 10.562 -0.621 1.00 83.75 72 ALA A CA 1
ATOM 547 C C . ALA A 1 72 ? -10.808 11.887 -0.606 1.00 83.75 72 ALA A C 1
ATOM 549 O O . ALA A 1 72 ? -10.231 12.239 0.435 1.00 83.75 72 ALA A O 1
ATOM 550 N N . PRO A 1 73 ? -10.790 12.659 -1.707 1.00 79.00 73 PRO A N 1
ATOM 551 C CA . PRO A 1 73 ? -10.225 14.008 -1.716 1.00 79.00 73 PRO A CA 1
ATOM 552 C C . PRO A 1 73 ? -10.830 14.882 -0.605 1.00 79.00 73 PRO A C 1
ATOM 554 O O . PRO A 1 73 ? -12.045 14.915 -0.430 1.00 79.00 73 PRO A O 1
ATOM 557 N N . GLY A 1 74 ? -9.988 15.555 0.184 1.00 80.19 74 GLY A N 1
ATOM 558 C CA . GLY A 1 74 ? -10.425 16.404 1.304 1.00 80.19 74 GLY A CA 1
ATOM 559 C C . GLY A 1 74 ? -10.874 15.658 2.569 1.00 80.19 74 GLY A C 1
ATOM 560 O O . GLY A 1 74 ? -11.157 16.297 3.579 1.00 80.19 74 GLY A O 1
ATOM 561 N N . SER A 1 75 ? -10.914 14.320 2.558 1.00 85.62 75 SER A N 1
ATOM 562 C CA . SER A 1 75 ? -11.202 13.534 3.765 1.00 85.62 75 SER A CA 1
ATOM 563 C C . SER A 1 75 ? -9.998 13.464 4.707 1.00 85.62 75 SER A C 1
ATOM 565 O O . SER A 1 75 ? -8.839 13.467 4.274 1.00 85.62 75 SER A O 1
ATOM 567 N N . ALA A 1 76 ? -10.281 13.363 6.008 1.00 87.69 76 ALA A N 1
ATOM 568 C CA . ALA A 1 76 ? -9.252 13.183 7.022 1.00 87.69 76 ALA A CA 1
ATOM 569 C C . ALA A 1 76 ? -8.440 11.896 6.765 1.00 87.69 76 ALA A C 1
ATOM 571 O O . ALA A 1 76 ? -9.017 10.869 6.385 1.00 87.69 76 ALA A O 1
ATOM 572 N N . PRO A 1 77 ? -7.114 11.928 6.977 1.00 88.19 77 PRO A N 1
ATOM 573 C CA . PRO A 1 77 ? -6.256 10.792 6.691 1.00 88.19 77 PRO A CA 1
ATOM 574 C C . PRO A 1 77 ? -6.522 9.629 7.655 1.00 88.19 77 PRO A C 1
ATOM 576 O O . PRO A 1 77 ? -6.811 9.809 8.843 1.00 88.19 77 PRO A O 1
ATOM 579 N N . LEU A 1 78 ? -6.393 8.418 7.126 1.00 91.56 78 LEU A N 1
ATOM 580 C CA . LEU A 1 78 ? -6.604 7.153 7.817 1.00 91.56 78 LEU A CA 1
ATOM 581 C C . LEU A 1 78 ? -5.310 6.339 7.825 1.00 91.56 78 LEU A C 1
ATOM 583 O O . LEU A 1 78 ? -4.506 6.421 6.898 1.00 91.56 78 LEU A O 1
ATOM 587 N N . LEU A 1 79 ? -5.142 5.505 8.850 1.00 92.69 79 LEU A N 1
ATOM 588 C CA . LEU A 1 79 ? -4.118 4.461 8.853 1.00 92.69 79 LEU A CA 1
ATOM 589 C C . LEU A 1 79 ? -4.678 3.227 8.143 1.00 92.69 79 LEU A C 1
ATOM 591 O O . LEU A 1 79 ? -5.439 2.464 8.738 1.00 92.69 79 LEU A O 1
ATOM 595 N N . VAL A 1 80 ? -4.331 3.061 6.873 1.00 91.88 80 VAL A N 1
ATOM 596 C CA . VAL A 1 80 ? -4.730 1.944 6.016 1.00 91.88 80 VAL A CA 1
ATOM 597 C C . VAL A 1 80 ? -3.850 0.737 6.311 1.00 91.88 80 VAL A C 1
ATOM 599 O O . VAL A 1 80 ? -2.627 0.820 6.263 1.00 91.88 80 VAL A O 1
ATOM 602 N N . ILE A 1 81 ? -4.481 -0.386 6.628 1.00 92.56 81 ILE A N 1
ATOM 603 C CA . ILE A 1 81 ? -3.817 -1.655 6.939 1.00 92.56 81 ILE A CA 1
ATOM 604 C C . ILE A 1 81 ? -3.768 -2.532 5.690 1.00 92.56 81 ILE A C 1
ATOM 606 O O . ILE A 1 81 ? -2.728 -3.101 5.378 1.00 92.56 81 ILE A O 1
ATOM 610 N N . SER A 1 82 ? -4.887 -2.624 4.969 1.00 89.81 82 SER A N 1
ATOM 611 C CA . SER A 1 82 ? -5.006 -3.416 3.744 1.00 89.81 82 SER A CA 1
ATOM 612 C C . SER A 1 82 ? -6.068 -2.844 2.804 1.00 89.81 82 SER A C 1
ATOM 614 O O . SER A 1 82 ? -6.902 -2.021 3.198 1.00 89.81 82 SER A O 1
ATOM 616 N N . ARG A 1 83 ? -5.999 -3.247 1.532 1.00 89.62 83 ARG A N 1
ATOM 617 C CA . ARG A 1 83 ? -6.834 -2.769 0.423 1.00 89.62 83 ARG A CA 1
ATOM 618 C C . ARG A 1 83 ? -7.347 -3.987 -0.348 1.00 89.62 83 ARG A C 1
ATOM 620 O O . ARG A 1 83 ? -6.583 -4.919 -0.569 1.00 89.62 83 ARG A O 1
ATOM 627 N N . HIS A 1 84 ? -8.613 -3.957 -0.744 1.00 89.19 84 HIS A N 1
ATOM 628 C CA . HIS A 1 84 ? -9.359 -5.076 -1.315 1.00 89.19 84 HIS A CA 1
ATOM 629 C C . HIS A 1 84 ? -10.263 -4.591 -2.454 1.00 89.19 84 HIS A C 1
ATOM 631 O O . HIS A 1 84 ? -10.701 -3.435 -2.489 1.00 89.19 84 HIS A O 1
ATOM 637 N N . ASP A 1 85 ? -10.545 -5.491 -3.388 1.00 84.56 85 ASP A N 1
ATOM 638 C CA . ASP A 1 85 ? -11.448 -5.293 -4.526 1.00 84.56 85 ASP A CA 1
ATOM 639 C C . ASP A 1 85 ? -12.929 -5.474 -4.154 1.00 84.56 85 ASP A C 1
ATOM 641 O O . ASP A 1 85 ? -13.807 -4.864 -4.760 1.00 84.56 85 ASP A O 1
ATOM 645 N N . SER A 1 86 ? -13.210 -6.244 -3.103 1.00 88.56 86 SER A N 1
ATOM 646 C CA . SER A 1 86 ? -14.555 -6.549 -2.629 1.00 88.56 86 SER A CA 1
ATOM 647 C C . SER A 1 86 ? -14.727 -6.257 -1.141 1.00 88.56 86 SER A C 1
ATOM 649 O O . SER A 1 86 ? -13.801 -6.346 -0.329 1.00 88.56 86 SER A O 1
ATOM 651 N N . ARG A 1 87 ? -15.968 -5.935 -0.767 1.00 92.62 87 ARG A N 1
ATOM 652 C CA . ARG A 1 87 ? -16.344 -5.720 0.631 1.00 92.62 87 ARG A CA 1
ATOM 653 C C . ARG A 1 87 ? -16.137 -6.983 1.469 1.00 92.62 87 ARG A C 1
ATOM 655 O O . ARG A 1 87 ? -15.634 -6.887 2.580 1.00 92.62 87 ARG A O 1
ATOM 662 N N . ALA A 1 88 ? -16.483 -8.147 0.917 1.00 93.25 88 ALA A N 1
ATOM 663 C CA . ALA A 1 88 ? -16.374 -9.430 1.607 1.00 93.25 88 ALA A CA 1
ATOM 664 C C . ALA A 1 88 ? -14.918 -9.782 1.961 1.00 93.25 88 ALA A C 1
ATOM 666 O O . ALA A 1 88 ? -14.647 -10.193 3.088 1.00 93.25 88 ALA A O 1
ATOM 667 N N . ALA A 1 89 ? -13.969 -9.557 1.043 1.00 92.31 89 ALA A N 1
ATOM 668 C CA . ALA A 1 89 ? -12.546 -9.758 1.322 1.00 92.31 89 ALA A CA 1
ATOM 669 C C . ALA A 1 89 ? -12.048 -8.829 2.446 1.00 92.31 89 ALA A C 1
ATOM 671 O O . ALA A 1 89 ? -11.373 -9.279 3.374 1.00 92.31 89 ALA A O 1
ATOM 672 N N . ALA A 1 90 ? -12.463 -7.557 2.427 1.00 94.25 90 ALA A N 1
ATOM 673 C CA . ALA A 1 90 ? -12.126 -6.604 3.484 1.00 94.25 90 ALA A CA 1
ATOM 674 C C . ALA A 1 90 ? -12.736 -6.976 4.848 1.00 94.25 90 ALA A C 1
ATOM 676 O O . ALA A 1 90 ? -12.077 -6.827 5.876 1.00 94.25 90 ALA A O 1
ATOM 677 N N . GLU A 1 91 ? -13.977 -7.467 4.879 1.00 95.75 91 GLU A N 1
ATOM 678 C CA . GLU A 1 91 ? -14.636 -7.927 6.109 1.00 95.75 91 GLU A CA 1
ATOM 679 C C . GLU A 1 91 ? -13.956 -9.179 6.684 1.00 95.75 91 GLU A C 1
ATOM 681 O O . GLU A 1 91 ? -13.744 -9.255 7.894 1.00 95.75 91 GLU A O 1
ATOM 686 N N . SER A 1 92 ? -13.527 -10.118 5.835 1.00 95.38 92 SER A N 1
ATOM 687 C CA . SER A 1 92 ? -12.756 -11.294 6.261 1.00 95.38 92 SER A CA 1
ATOM 688 C C . SER A 1 92 ? -11.412 -10.911 6.894 1.00 95.38 92 SER A C 1
ATOM 690 O O . SER A 1 92 ? -11.033 -11.430 7.949 1.00 95.38 92 SER A O 1
ATOM 692 N N . GLU A 1 93 ? -10.691 -9.971 6.280 1.00 94.62 93 GLU A N 1
ATOM 693 C CA . GLU A 1 93 ? -9.437 -9.449 6.832 1.00 94.62 93 GLU A CA 1
ATOM 694 C C . GLU A 1 93 ? -9.674 -8.691 8.146 1.00 94.62 93 GLU A C 1
ATOM 696 O O . GLU A 1 93 ? -8.909 -8.841 9.101 1.00 94.62 93 GLU A O 1
ATOM 701 N N . LEU A 1 94 ? -10.764 -7.920 8.244 1.00 95.94 94 LEU A N 1
ATOM 702 C CA . LEU A 1 94 ? -11.139 -7.250 9.487 1.00 95.94 94 LEU A CA 1
ATOM 703 C C . LEU A 1 94 ? -11.348 -8.259 10.625 1.00 95.94 94 LEU A C 1
ATOM 705 O O . LEU A 1 94 ? -10.802 -8.047 11.705 1.00 95.94 94 LEU A O 1
ATOM 709 N N . THR A 1 95 ? -12.069 -9.359 10.398 1.00 95.19 95 THR A N 1
ATOM 710 C CA . THR A 1 95 ? -12.256 -10.417 11.409 1.00 95.19 95 THR A CA 1
ATOM 711 C C . THR A 1 95 ? -10.917 -10.986 11.882 1.00 95.19 95 THR A C 1
ATOM 713 O O . THR A 1 95 ? -10.659 -11.042 13.083 1.00 95.19 95 THR A O 1
ATOM 716 N N . THR A 1 96 ? -10.008 -11.279 10.950 1.00 93.31 96 THR A N 1
ATOM 717 C CA . THR A 1 96 ? -8.651 -11.759 11.268 1.00 93.31 96 THR A CA 1
ATOM 718 C C . THR A 1 96 ? -7.879 -10.758 12.137 1.00 93.31 96 THR A C 1
ATOM 720 O O . THR A 1 96 ? -7.172 -11.124 13.079 1.00 93.31 96 THR A O 1
ATOM 723 N N . LEU A 1 97 ? -8.015 -9.461 11.855 1.00 92.56 97 LEU A N 1
ATOM 724 C CA . LEU A 1 97 ? -7.398 -8.396 12.644 1.00 92.56 97 LEU A CA 1
ATOM 725 C C . LEU A 1 97 ? -8.019 -8.273 14.043 1.00 92.56 97 LEU A C 1
ATOM 727 O O . LEU A 1 97 ? -7.283 -8.071 15.015 1.00 92.56 97 LEU A O 1
ATOM 731 N N . LEU A 1 98 ? -9.339 -8.427 14.171 1.00 91.75 98 LEU A N 1
ATOM 732 C CA . LEU A 1 98 ? -10.031 -8.431 15.463 1.00 91.75 98 LEU A CA 1
ATOM 733 C C . LEU A 1 98 ? -9.526 -9.567 16.362 1.00 91.75 98 LEU A C 1
ATOM 735 O O . LEU A 1 98 ? -9.206 -9.306 17.527 1.00 91.75 98 LEU A O 1
ATOM 739 N N . ASP A 1 99 ? -9.348 -10.768 15.808 1.00 91.19 99 ASP A N 1
ATOM 740 C CA . ASP A 1 99 ? -8.800 -11.933 16.519 1.00 91.19 99 ASP A CA 1
ATOM 741 C C . ASP A 1 99 ? -7.344 -11.709 16.958 1.00 91.19 99 ASP A C 1
ATOM 743 O O . ASP A 1 99 ? -6.931 -12.118 18.044 1.00 91.19 99 ASP A O 1
ATOM 747 N N . ARG A 1 100 ? -6.572 -10.945 16.174 1.00 88.38 100 ARG A N 1
ATOM 748 C CA . ARG A 1 100 ? -5.212 -10.483 16.524 1.00 88.38 100 ARG A CA 1
ATOM 749 C C . ARG A 1 100 ? -5.190 -9.310 17.519 1.00 88.38 100 ARG A C 1
ATOM 751 O O . ARG A 1 100 ? -4.119 -8.774 17.835 1.00 88.38 100 ARG A O 1
ATOM 758 N N . GLY A 1 101 ? -6.352 -8.888 18.021 1.00 88.12 101 GLY A N 1
ATOM 759 C CA . GLY A 1 101 ? -6.512 -7.824 19.015 1.00 88.12 101 GLY A CA 1
ATOM 760 C C . GLY A 1 101 ? -6.549 -6.403 18.444 1.00 88.12 101 GLY A C 1
ATOM 761 O O . GLY A 1 101 ? -6.428 -5.436 19.198 1.00 88.12 101 GLY A O 1
ATOM 762 N N . VAL A 1 102 ? -6.716 -6.242 17.131 1.00 90.50 102 VAL A N 1
ATOM 763 C CA . VAL A 1 102 ? -6.741 -4.950 16.432 1.00 90.50 102 VAL A CA 1
ATOM 764 C C . VAL A 1 102 ? -8.183 -4.431 16.345 1.00 90.50 102 VAL A C 1
ATOM 766 O O . VAL A 1 102 ? -8.822 -4.444 15.300 1.00 90.50 102 VAL A O 1
ATOM 769 N N . ARG A 1 103 ? -8.719 -3.963 17.477 1.00 89.06 103 ARG A N 1
ATOM 770 C CA . ARG A 1 103 ? -10.159 -3.653 17.635 1.00 89.06 103 ARG A CA 1
ATOM 771 C C . ARG A 1 103 ? -10.637 -2.329 17.037 1.00 89.06 103 ARG A C 1
ATOM 773 O O . ARG A 1 103 ? -11.834 -2.092 16.963 1.00 89.06 103 ARG A O 1
ATOM 780 N N . THR A 1 104 ? -9.721 -1.447 16.648 1.00 89.62 104 THR A N 1
ATOM 781 C CA . THR A 1 104 ? -10.054 -0.103 16.141 1.00 89.62 104 THR A CA 1
ATOM 782 C C . THR A 1 104 ? -10.064 -0.012 14.613 1.00 89.62 104 THR A C 1
ATOM 784 O O . THR A 1 104 ? -10.181 1.088 14.075 1.00 89.62 104 THR A O 1
ATOM 787 N N . ALA A 1 105 ? -9.883 -1.135 13.913 1.00 94.12 105 ALA A N 1
ATOM 788 C CA . ALA A 1 105 ? -9.973 -1.201 12.459 1.00 94.12 105 ALA A CA 1
ATOM 789 C C . ALA A 1 105 ? -11.438 -1.252 12.000 1.00 94.12 105 ALA A C 1
ATOM 791 O O . ALA A 1 105 ? -12.304 -1.764 12.707 1.00 94.12 105 ALA A O 1
ATOM 792 N N . ARG A 1 106 ? -11.713 -0.723 10.807 1.00 95.31 106 ARG A N 1
ATOM 793 C CA . ARG A 1 106 ? -13.014 -0.817 10.137 1.00 95.31 106 ARG A CA 1
ATOM 794 C C . ARG A 1 106 ? -12.851 -0.936 8.629 1.00 95.31 106 ARG A C 1
ATOM 796 O O . ARG A 1 106 ? -11.837 -0.503 8.081 1.00 95.31 106 ARG A O 1
ATOM 803 N N . VAL A 1 107 ? -13.886 -1.449 7.971 1.00 95.62 107 VAL A N 1
ATOM 804 C CA . VAL A 1 107 ? -13.993 -1.414 6.510 1.00 95.62 107 VAL A CA 1
ATOM 805 C C . VAL A 1 107 ? -14.430 -0.016 6.063 1.00 95.62 107 VAL A C 1
ATOM 807 O O . VAL A 1 107 ? -15.363 0.564 6.619 1.00 95.62 107 VAL A O 1
ATOM 810 N N . VAL A 1 108 ? -13.747 0.536 5.064 1.00 93.50 108 VAL A N 1
ATOM 811 C CA . VAL A 1 108 ? -14.018 1.849 4.469 1.00 93.50 108 VAL A CA 1
ATOM 812 C C . VAL A 1 108 ? -14.155 1.678 2.963 1.00 93.50 108 VAL A C 1
ATOM 814 O O . VAL A 1 108 ? -13.297 1.059 2.339 1.00 93.50 108 VAL A O 1
ATOM 817 N N . ASN A 1 109 ? -15.214 2.240 2.378 1.00 91.69 109 ASN A N 1
ATOM 818 C CA . ASN A 1 109 ? -15.279 2.405 0.932 1.00 91.69 109 ASN A CA 1
ATOM 819 C C . ASN A 1 109 ? -14.475 3.653 0.552 1.00 91.69 109 ASN A C 1
ATOM 821 O O . ASN A 1 109 ? -14.806 4.760 0.978 1.00 91.69 109 ASN A O 1
ATOM 825 N N . ALA A 1 110 ? -13.395 3.461 -0.186 1.00 86.88 110 ALA A N 1
ATOM 826 C CA . ALA A 1 110 ? -12.570 4.519 -0.716 1.00 86.88 110 ALA A CA 1
ATOM 827 C C . ALA A 1 110 ? -12.870 4.729 -2.196 1.00 86.88 110 ALA A C 1
ATOM 829 O O . ALA A 1 110 ? -12.953 3.787 -2.982 1.00 86.88 110 ALA A O 1
ATOM 830 N N . SER A 1 111 ? -12.973 5.996 -2.567 1.00 78.31 111 SER A N 1
ATOM 831 C CA . SER A 1 111 ? -13.138 6.453 -3.943 1.00 78.31 111 SER A CA 1
ATOM 832 C C . SER A 1 111 ? -11.895 7.232 -4.349 1.00 78.31 111 SER A C 1
ATOM 834 O O . SER A 1 111 ? -11.962 8.422 -4.652 1.00 78.31 111 SER A O 1
ATOM 836 N N . VAL A 1 112 ? -10.733 6.580 -4.279 1.00 75.00 112 VAL A N 1
ATOM 837 C CA . VAL A 1 112 ? -9.487 7.157 -4.789 1.00 75.00 112 VAL A CA 1
ATOM 838 C C . VAL A 1 112 ? -8.873 6.238 -5.837 1.00 75.00 112 VAL A C 1
ATOM 840 O O . VAL A 1 112 ? -8.851 5.021 -5.633 1.00 75.00 112 VAL A O 1
ATOM 843 N N . PRO A 1 113 ? -8.359 6.810 -6.937 1.00 75.31 113 PRO A N 1
ATOM 844 C CA . PRO A 1 113 ? -7.668 6.042 -7.953 1.00 75.31 113 PRO A CA 1
ATOM 845 C C . PRO A 1 113 ? -6.350 5.543 -7.363 1.00 75.31 113 PRO A C 1
ATOM 847 O O . PRO A 1 113 ? -5.483 6.334 -6.980 1.00 75.31 113 PRO A O 1
ATOM 850 N N . LEU A 1 114 ? -6.207 4.227 -7.254 1.00 83.12 114 LEU A N 1
ATOM 851 C CA . LEU A 1 114 ? -4.925 3.612 -6.939 1.00 83.12 114 LEU A CA 1
ATOM 852 C C . LEU A 1 114 ? -4.250 3.191 -8.226 1.00 83.12 114 LEU A C 1
ATOM 854 O O . LEU A 1 114 ? -4.920 2.789 -9.169 1.00 83.12 114 LEU A O 1
ATOM 858 N N . ARG A 1 115 ? -2.925 3.269 -8.274 1.00 88.38 115 ARG A N 1
ATOM 859 C CA . ARG A 1 115 ? -2.178 2.966 -9.493 1.00 88.38 115 ARG A CA 1
ATOM 860 C C . ARG A 1 115 ? -1.006 2.049 -9.210 1.00 88.38 115 ARG A C 1
ATOM 862 O O . ARG A 1 115 ? -0.337 2.173 -8.188 1.00 88.38 115 ARG A O 1
ATOM 869 N N . LEU A 1 116 ? -0.766 1.120 -10.115 1.00 90.12 116 LEU A N 1
ATOM 870 C CA . LEU A 1 116 ? 0.417 0.278 -10.143 1.00 90.12 116 LEU A CA 1
ATOM 871 C C . LEU A 1 116 ? 1.379 0.808 -11.191 1.00 90.12 116 LEU A C 1
ATOM 873 O O . LEU A 1 116 ? 0.963 1.247 -12.263 1.00 90.12 116 LEU A O 1
ATOM 877 N N . LEU A 1 117 ? 2.662 0.721 -10.880 1.00 92.38 117 LEU A N 1
ATOM 878 C CA . LEU A 1 117 ? 3.737 1.016 -11.805 1.00 92.38 117 LEU A CA 1
ATOM 879 C C . LEU A 1 117 ? 4.177 -0.295 -12.459 1.00 92.38 117 LEU A C 1
ATOM 881 O O . LEU A 1 117 ? 4.746 -1.149 -11.781 1.00 92.38 117 LEU A O 1
ATOM 885 N N . ARG A 1 118 ? 3.886 -0.472 -13.751 1.00 93.00 118 ARG A N 1
ATOM 886 C CA . ARG A 1 118 ? 4.182 -1.690 -14.521 1.00 93.00 118 ARG A CA 1
ATOM 887 C C . ARG A 1 118 ? 5.363 -1.468 -15.453 1.00 93.00 118 ARG A C 1
ATOM 889 O O . ARG A 1 118 ? 5.359 -0.556 -16.272 1.00 93.00 118 ARG A O 1
ATOM 896 N N . VAL A 1 119 ? 6.332 -2.367 -15.389 1.00 93.06 119 VAL A N 1
ATOM 897 C CA . VAL A 1 119 ? 7.434 -2.502 -16.340 1.00 93.06 119 VAL A CA 1
ATOM 898 C C . VAL A 1 119 ? 7.165 -3.762 -17.153 1.00 93.06 119 VAL A C 1
ATOM 900 O O . VAL A 1 119 ? 7.334 -4.876 -16.661 1.00 93.06 119 VAL A O 1
ATOM 903 N N . ALA A 1 120 ? 6.698 -3.599 -18.393 1.00 89.94 120 ALA A N 1
ATOM 904 C CA . ALA A 1 120 ? 6.239 -4.723 -19.213 1.00 89.94 120 ALA A CA 1
ATOM 905 C C . ALA A 1 120 ? 7.369 -5.696 -19.591 1.00 89.94 120 ALA A C 1
ATOM 907 O O . ALA A 1 120 ? 7.148 -6.903 -19.661 1.00 89.94 120 ALA A O 1
ATOM 908 N N . GLN A 1 121 ? 8.572 -5.169 -19.840 1.00 88.88 121 GLN A N 1
ATOM 909 C CA . GLN A 1 121 ? 9.732 -5.954 -20.252 1.00 88.88 121 GLN A CA 1
ATOM 910 C C . GLN A 1 121 ? 10.997 -5.467 -19.541 1.00 88.88 121 GLN A C 1
ATOM 912 O O . GLN A 1 121 ? 11.707 -4.601 -20.040 1.00 88.88 121 GLN A O 1
ATOM 917 N N . ALA A 1 122 ? 11.294 -6.053 -18.383 1.00 90.19 122 ALA A N 1
ATOM 918 C CA . ALA A 1 122 ? 12.543 -5.830 -17.665 1.00 90.19 122 ALA A CA 1
ATOM 919 C C . ALA A 1 122 ? 13.596 -6.883 -18.062 1.00 90.19 122 ALA A C 1
ATOM 921 O O . ALA A 1 122 ? 13.377 -8.096 -17.920 1.00 90.19 122 ALA A O 1
ATOM 922 N N . SER A 1 123 ? 14.753 -6.436 -18.552 1.00 91.00 123 SER A N 1
ATOM 923 C CA . SER A 1 123 ? 15.964 -7.259 -18.685 1.00 91.00 123 SER A CA 1
ATOM 924 C C . SER A 1 123 ? 16.510 -7.654 -17.308 1.00 91.00 123 SER A C 1
ATOM 926 O O . SER A 1 123 ? 16.137 -7.060 -16.302 1.00 91.00 123 SER A O 1
ATOM 928 N N . GLU A 1 124 ? 17.403 -8.641 -17.231 1.00 90.31 124 GLU A N 1
ATOM 929 C CA . GLU A 1 124 ? 17.974 -9.076 -15.943 1.00 90.31 124 GLU A CA 1
ATOM 930 C C . GLU A 1 124 ? 18.686 -7.934 -15.200 1.00 90.31 124 GLU A C 1
ATOM 932 O O . GLU A 1 124 ? 18.500 -7.766 -13.996 1.00 90.31 124 GLU A O 1
ATOM 937 N N . ALA A 1 125 ? 19.414 -7.081 -15.928 1.00 90.25 125 ALA A N 1
ATOM 938 C CA . ALA A 1 125 ? 20.050 -5.895 -15.358 1.00 90.25 125 ALA A CA 1
ATOM 939 C C . ALA A 1 125 ? 19.021 -4.897 -14.793 1.00 90.25 125 ALA A C 1
ATOM 941 O O . ALA A 1 125 ? 19.217 -4.347 -13.710 1.00 90.25 125 ALA A O 1
ATOM 942 N N . GLN A 1 126 ? 17.898 -4.696 -15.491 1.00 91.06 126 GLN A N 1
ATOM 943 C CA . GLN A 1 126 ? 16.815 -3.825 -15.022 1.00 91.06 126 GLN A CA 1
ATOM 944 C C . GLN A 1 126 ? 16.100 -4.417 -13.803 1.00 91.06 126 GLN A C 1
ATOM 946 O O . GLN A 1 126 ? 15.781 -3.682 -12.877 1.00 91.06 126 GLN A O 1
ATOM 951 N N . GLN A 1 127 ? 15.893 -5.735 -13.757 1.00 90.81 127 GLN A N 1
ATOM 952 C CA . GLN A 1 127 ? 15.307 -6.409 -12.594 1.00 90.81 127 GLN A CA 1
ATOM 953 C C . GLN A 1 127 ? 16.187 -6.235 -11.350 1.00 90.81 127 GLN A C 1
ATOM 955 O O . GLN A 1 127 ? 15.678 -5.875 -10.290 1.00 90.81 127 GLN A O 1
ATOM 960 N N . ALA A 1 128 ? 17.505 -6.419 -11.488 1.00 90.94 128 ALA A N 1
ATOM 961 C CA . ALA A 1 128 ? 18.451 -6.205 -10.395 1.00 90.94 128 ALA A CA 1
ATOM 962 C C . ALA A 1 128 ? 18.448 -4.745 -9.907 1.00 90.94 128 ALA A C 1
ATOM 964 O O . ALA A 1 128 ? 18.427 -4.496 -8.703 1.00 90.94 128 ALA A O 1
ATOM 965 N N . ALA A 1 129 ? 18.402 -3.779 -10.828 1.00 90.44 129 ALA A N 1
ATOM 966 C CA . ALA A 1 129 ? 18.328 -2.361 -10.485 1.00 90.44 129 ALA A CA 1
ATOM 967 C C . ALA A 1 129 ? 17.005 -1.982 -9.792 1.00 90.44 129 ALA A C 1
ATOM 969 O O . ALA A 1 129 ? 17.025 -1.248 -8.806 1.00 90.44 129 ALA A O 1
ATOM 970 N N . LEU A 1 130 ? 15.867 -2.518 -10.249 1.00 90.88 130 LEU A N 1
ATOM 971 C CA . LEU A 1 130 ? 14.559 -2.312 -9.613 1.00 90.88 130 LEU A CA 1
ATOM 972 C C . LEU A 1 130 ? 14.503 -2.928 -8.209 1.00 90.88 130 LEU A C 1
ATOM 974 O O . LEU A 1 130 ? 13.941 -2.324 -7.298 1.00 90.88 130 LEU A O 1
ATOM 978 N N . ALA A 1 131 ? 15.113 -4.099 -8.014 1.00 89.56 131 ALA A N 1
ATOM 979 C CA . ALA A 1 131 ? 15.219 -4.740 -6.704 1.00 89.56 131 ALA A CA 1
ATOM 980 C C . ALA A 1 131 ? 16.136 -3.970 -5.734 1.00 89.56 131 ALA A C 1
ATOM 982 O O . ALA A 1 131 ? 15.940 -4.038 -4.523 1.00 89.56 131 ALA A O 1
ATOM 983 N N . ALA A 1 132 ? 17.113 -3.222 -6.256 1.00 90.38 132 ALA A N 1
ATOM 984 C CA . ALA A 1 132 ? 18.023 -2.385 -5.475 1.00 90.38 132 ALA A CA 1
ATOM 985 C C . ALA A 1 132 ? 17.449 -0.996 -5.127 1.00 90.38 132 ALA A C 1
ATOM 987 O O . ALA A 1 132 ? 18.120 -0.209 -4.454 1.00 90.38 132 ALA A O 1
ATOM 988 N N . LEU A 1 133 ? 16.230 -0.668 -5.576 1.00 89.69 133 LEU A N 1
ATOM 989 C CA . LEU A 1 133 ? 15.616 0.624 -5.286 1.00 89.69 133 LEU A CA 1
ATOM 990 C C . LEU A 1 133 ? 15.360 0.811 -3.780 1.00 89.69 133 LEU A C 1
ATOM 992 O O . LEU A 1 133 ? 14.976 -0.136 -3.087 1.00 89.69 133 LEU A O 1
ATOM 996 N N . PRO A 1 134 ? 15.500 2.043 -3.259 1.00 86.50 134 PRO A N 1
ATOM 997 C CA . PRO A 1 134 ? 15.296 2.302 -1.842 1.00 86.50 134 PRO A CA 1
ATOM 998 C C . PRO A 1 134 ? 13.851 2.006 -1.415 1.00 86.50 134 PRO A C 1
ATOM 1000 O O . PRO A 1 134 ? 12.891 2.582 -1.941 1.00 86.50 134 PRO A O 1
ATOM 1003 N N . ALA A 1 135 ? 13.688 1.127 -0.422 1.00 83.00 135 ALA A N 1
ATOM 1004 C CA . ALA A 1 135 ? 12.374 0.721 0.074 1.00 83.00 135 ALA A CA 1
ATOM 1005 C C . ALA A 1 135 ? 11.554 1.903 0.624 1.00 83.00 135 ALA A C 1
ATOM 1007 O O . ALA A 1 135 ? 10.329 1.875 0.566 1.00 83.00 135 ALA A O 1
ATOM 1008 N N . ASP A 1 136 ? 12.193 2.966 1.121 1.00 82.62 136 ASP A N 1
ATOM 1009 C CA . ASP A 1 136 ? 11.512 4.186 1.564 1.00 82.62 136 ASP A CA 1
ATOM 1010 C C . ASP A 1 136 ? 10.813 4.914 0.406 1.00 82.62 136 ASP A C 1
ATOM 1012 O O . ASP A 1 136 ? 9.668 5.350 0.563 1.00 82.62 136 ASP 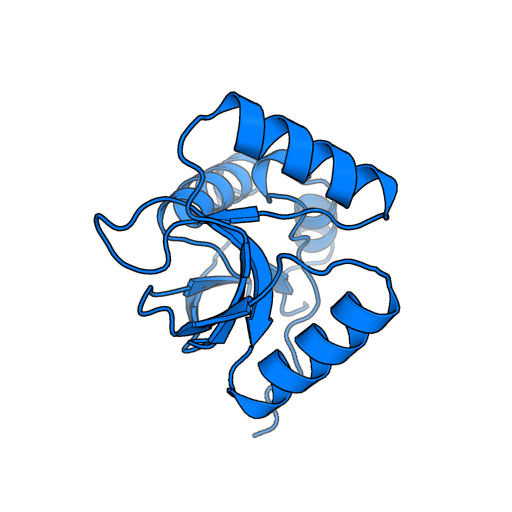A O 1
ATOM 1016 N N . LYS A 1 137 ? 11.457 4.984 -0.767 1.00 83.56 137 LYS A N 1
ATOM 1017 C CA . LYS A 1 137 ? 10.908 5.614 -1.978 1.00 83.56 137 LYS A CA 1
ATOM 1018 C C . LYS A 1 137 ? 9.762 4.810 -2.570 1.00 83.56 137 LYS A C 1
ATOM 1020 O O . LYS A 1 137 ? 8.796 5.391 -3.048 1.00 83.56 137 LYS A O 1
ATOM 1025 N N . LEU A 1 138 ? 9.842 3.487 -2.464 1.00 85.12 138 LEU A N 1
ATOM 1026 C CA . LEU A 1 138 ? 8.782 2.578 -2.893 1.00 85.12 138 LEU A CA 1
ATOM 1027 C C . LEU A 1 138 ? 7.722 2.325 -1.815 1.00 85.12 138 LEU A C 1
ATOM 1029 O O . LEU A 1 138 ? 6.813 1.534 -2.047 1.00 85.12 138 LEU A O 1
ATOM 1033 N N . ARG A 1 139 ? 7.816 2.950 -0.632 1.00 83.38 139 ARG A N 1
ATOM 1034 C CA . ARG A 1 139 ? 6.927 2.683 0.520 1.00 83.38 139 ARG A CA 1
ATOM 1035 C C . ARG A 1 139 ? 6.866 1.197 0.914 1.00 83.38 139 ARG A C 1
ATOM 1037 O O . ARG A 1 139 ? 5.834 0.710 1.362 1.00 83.38 139 ARG A O 1
ATOM 1044 N N . GLY A 1 140 ? 7.966 0.472 0.727 1.00 79.94 140 GLY A N 1
ATOM 1045 C CA . GLY A 1 140 ? 8.070 -0.972 0.941 1.00 79.94 140 GLY A CA 1
ATOM 1046 C C . GLY A 1 140 ? 7.379 -1.820 -0.133 1.00 79.94 140 GLY A C 1
ATOM 1047 O O . GLY A 1 140 ? 7.358 -3.041 -0.010 1.00 79.94 140 GLY A O 1
ATOM 1048 N N . LYS A 1 141 ? 6.827 -1.202 -1.1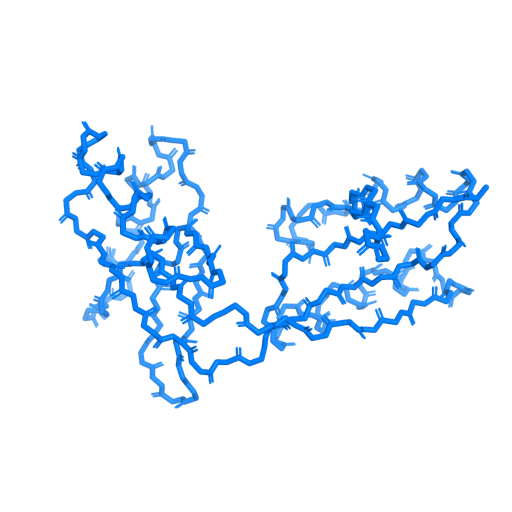84 1.00 83.88 141 LYS A N 1
ATOM 1049 C CA . LYS A 1 141 ? 6.120 -1.871 -2.283 1.00 83.88 141 LYS A CA 1
ATOM 1050 C C . LYS A 1 141 ? 7.130 -2.247 -3.365 1.00 83.88 141 LYS A C 1
ATOM 1052 O O . LYS A 1 141 ? 7.328 -1.507 -4.324 1.00 83.88 141 LYS A O 1
ATOM 1057 N N . ALA A 1 142 ? 7.833 -3.353 -3.141 1.00 86.31 142 ALA A N 1
ATOM 1058 C CA . ALA A 1 142 ? 8.826 -3.865 -4.079 1.00 86.31 142 ALA A CA 1
ATOM 1059 C C . ALA A 1 142 ? 8.195 -4.226 -5.433 1.00 86.31 142 ALA A C 1
ATOM 1061 O O . ALA A 1 142 ? 7.004 -4.528 -5.515 1.00 86.31 142 ALA A O 1
ATOM 1062 N N . PHE A 1 143 ? 9.017 -4.229 -6.481 1.00 90.56 143 PHE A N 1
ATOM 1063 C CA . PHE A 1 143 ? 8.622 -4.760 -7.780 1.00 90.56 143 PHE A CA 1
ATOM 1064 C C . PHE A 1 143 ? 8.504 -6.280 -7.698 1.00 90.56 143 PHE A C 1
ATOM 1066 O O . PHE A 1 143 ? 9.486 -6.976 -7.438 1.00 90.56 143 PHE A O 1
ATOM 1073 N N . LEU A 1 144 ? 7.298 -6.787 -7.923 1.00 90.19 144 LEU A N 1
ATOM 1074 C CA . LEU A 1 144 ? 6.993 -8.212 -7.960 1.00 90.19 144 LEU A CA 1
ATOM 1075 C C . LEU A 1 144 ? 6.624 -8.618 -9.391 1.00 90.19 144 LEU A C 1
ATOM 1077 O O . LEU A 1 144 ? 6.193 -7.760 -10.165 1.00 90.19 144 LEU A O 1
ATOM 1081 N N . PRO A 1 145 ? 6.780 -9.901 -9.769 1.00 90.12 145 PRO A N 1
ATOM 1082 C CA . PRO A 1 145 ? 6.256 -10.398 -11.033 1.00 90.12 145 PRO A CA 1
ATOM 1083 C C . PRO A 1 145 ? 4.792 -10.000 -11.201 1.00 90.12 145 PRO A C 1
ATOM 1085 O O . PRO A 1 145 ? 4.004 -10.143 -10.262 1.00 90.12 145 PRO A O 1
ATOM 1088 N N . CYS A 1 146 ? 4.439 -9.499 -12.386 1.00 88.25 146 CYS A N 1
ATOM 1089 C CA . CYS A 1 146 ? 3.044 -9.228 -12.715 1.00 88.25 146 CYS A CA 1
ATOM 1090 C C . CYS A 1 146 ? 2.217 -10.490 -12.429 1.00 88.25 146 CYS A C 1
ATOM 1092 O O . CYS A 1 146 ? 2.700 -11.594 -12.719 1.00 88.25 146 CYS A O 1
ATOM 1094 N N . PRO A 1 147 ? 0.990 -10.365 -11.886 1.00 79.06 147 PRO A N 1
ATOM 1095 C CA . PRO A 1 147 ? 0.087 -11.505 -11.870 1.00 79.06 147 PRO A CA 1
ATOM 1096 C C . PRO A 1 147 ? 0.007 -12.039 -13.301 1.00 79.06 147 PRO A C 1
ATOM 1098 O O . PRO A 1 147 ? 0.009 -11.248 -14.248 1.00 79.06 147 PRO A O 1
ATOM 1101 N N . ALA A 1 148 ? 0.003 -13.364 -13.468 1.00 61.84 148 ALA A N 1
ATOM 1102 C CA . ALA A 1 148 ? -0.342 -13.932 -14.760 1.00 61.84 148 ALA A CA 1
ATOM 1103 C C . ALA A 1 148 ? -1.696 -13.315 -15.120 1.00 61.84 148 ALA A C 1
ATOM 1105 O O . ALA A 1 148 ? -2.655 -13.519 -14.379 1.00 61.84 148 ALA A O 1
ATOM 1106 N N . ASP A 1 149 ? -1.730 -12.459 -16.146 1.00 49.06 149 ASP A N 1
ATOM 1107 C CA . ASP A 1 149 ? -2.966 -11.938 -16.717 1.00 49.06 149 ASP A CA 1
ATOM 1108 C C . ASP A 1 149 ? -3.753 -13.193 -17.116 1.00 49.06 149 ASP A C 1
ATOM 1110 O O . ASP A 1 149 ? -3.468 -13.815 -18.142 1.00 49.06 149 ASP A O 1
ATOM 1114 N N . THR A 1 150 ? -4.628 -13.672 -16.230 1.00 36.81 150 THR A N 1
ATOM 1115 C CA . THR A 1 150 ? -5.531 -14.774 -16.531 1.00 36.81 150 THR A CA 1
ATOM 1116 C C . THR A 1 150 ? -6.513 -14.189 -17.530 1.00 36.81 150 THR A C 1
ATOM 1118 O O . THR A 1 150 ? -7.445 -13.485 -17.145 1.00 36.81 150 THR A O 1
ATOM 1121 N N . LEU A 1 151 ? -6.182 -14.375 -18.808 1.00 36.50 151 LEU A N 1
ATOM 1122 C CA . LEU A 1 151 ? -7.043 -14.118 -19.957 1.00 36.50 151 LEU A CA 1
ATOM 1123 C C . LEU A 1 151 ? -8.411 -14.778 -19.769 1.00 36.50 151 LEU A C 1
ATOM 1125 O O . LEU A 1 151 ? -8.443 -15.929 -19.271 1.00 36.50 151 LEU A O 1
#